Protein AF-A0A838J5J8-F1 (afdb_monomer_lite)

Secondary structure (DSSP, 8-state):
------EEEHHHHHHHHT--HHHHHHHHHHHHHTT-S-EEEETTEEEEEEEEGGGHHHHHHHHT-

Radius of gyration: 11.31 Å; chains: 1; bounding box: 24×34×30 Å

Structure (mmCIF, N/CA/C/O backbone):
data_AF-A0A838J5J8-F1
#
_entry.id   AF-A0A838J5J8-F1
#
loop_
_atom_site.group_PDB
_atom_site.id
_atom_site.type_symbol
_atom_site.label_atom_id
_atom_site.label_alt_id
_atom_site.label_comp_id
_atom_site.label_a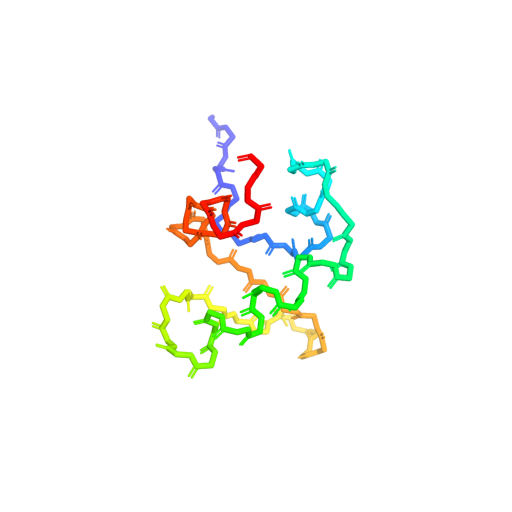sym_id
_atom_site.label_entity_id
_atom_site.label_seq_id
_atom_site.pdbx_PDB_ins_code
_atom_site.Cartn_x
_atom_site.Cartn_y
_atom_site.Cartn_z
_atom_site.occupancy
_atom_site.B_iso_or_equiv
_atom_site.auth_seq_id
_atom_site.auth_comp_id
_atom_site.auth_asym_id
_atom_site.auth_atom_id
_atom_site.pdbx_PDB_model_num
ATOM 1 N N . MET A 1 1 ? -3.744 26.133 5.234 1.00 43.25 1 MET A N 1
ATOM 2 C CA . MET A 1 1 ? -3.636 25.111 4.173 1.00 43.25 1 MET A CA 1
ATOM 3 C C . MET A 1 1 ? -3.685 23.767 4.875 1.00 43.25 1 MET A C 1
ATOM 5 O O . MET A 1 1 ? -2.958 23.647 5.852 1.00 43.25 1 MET A O 1
ATOM 9 N N . PRO A 1 2 ? -4.580 22.832 4.523 1.00 53.72 2 PRO A N 1
ATOM 10 C CA . PRO A 1 2 ? -4.568 21.521 5.162 1.00 53.72 2 PRO A CA 1
ATOM 11 C C . PRO A 1 2 ? -3.246 20.831 4.811 1.00 53.72 2 PRO A C 1
ATOM 13 O O . PRO A 1 2 ? -2.892 20.749 3.638 1.00 53.72 2 PRO A O 1
ATOM 16 N N . GLU A 1 3 ? -2.489 20.420 5.825 1.00 56.72 3 GLU A N 1
ATOM 17 C CA . GLU A 1 3 ? -1.268 19.639 5.644 1.00 56.72 3 GLU A CA 1
ATOM 18 C C . GLU A 1 3 ? -1.646 18.333 4.935 1.00 56.72 3 GLU A C 1
ATOM 20 O O . GLU A 1 3 ? -2.465 17.556 5.432 1.00 56.72 3 GLU A O 1
ATOM 25 N N . GLU A 1 4 ? -1.120 18.113 3.729 1.00 67.31 4 GLU A N 1
ATOM 26 C CA . GLU A 1 4 ? -1.344 16.859 3.017 1.00 67.31 4 GLU A CA 1
ATOM 27 C C . GLU A 1 4 ? -0.750 15.712 3.831 1.00 67.31 4 GLU A C 1
ATOM 29 O O . GLU A 1 4 ? 0.465 15.626 4.019 1.00 67.31 4 GLU A O 1
ATOM 34 N N . LYS A 1 5 ? -1.617 14.811 4.294 1.00 82.50 5 LYS A N 1
ATOM 35 C CA . LYS A 1 5 ? -1.211 13.572 4.951 1.00 82.50 5 LYS A CA 1
ATOM 36 C C . LYS A 1 5 ? -0.210 12.825 4.061 1.00 82.50 5 LYS A C 1
ATOM 38 O O . LYS A 1 5 ? -0.518 12.485 2.927 1.00 82.50 5 LYS A O 1
ATOM 43 N N . GLU A 1 6 ? 0.987 12.546 4.568 1.00 91.12 6 GLU A N 1
ATOM 44 C CA . GLU A 1 6 ? 2.027 11.881 3.764 1.00 91.12 6 GLU A CA 1
ATOM 45 C C . GLU A 1 6 ? 1.950 10.353 3.792 1.00 91.12 6 GLU A C 1
ATOM 47 O O . GLU A 1 6 ? 2.488 9.689 2.908 1.00 91.12 6 GLU A O 1
ATOM 52 N N . TRP A 1 7 ? 1.282 9.793 4.800 1.00 93.38 7 TRP A N 1
ATOM 53 C CA . TRP A 1 7 ? 1.233 8.359 5.064 1.00 93.38 7 TRP A CA 1
ATOM 54 C C . TRP A 1 7 ? -0.208 7.886 5.194 1.00 93.38 7 TRP A C 1
ATOM 56 O O . TRP A 1 7 ? -0.968 8.398 6.014 1.00 93.38 7 TRP A O 1
ATOM 66 N N . TYR A 1 8 ? -0.578 6.889 4.402 1.00 92.75 8 TYR A N 1
ATOM 67 C CA . TYR A 1 8 ? -1.937 6.366 4.330 1.00 92.75 8 TYR A CA 1
ATOM 68 C C . TYR A 1 8 ? -1.961 4.902 4.722 1.00 92.75 8 TYR A C 1
ATOM 70 O O . TYR A 1 8 ? -1.088 4.132 4.343 1.00 92.75 8 TYR A O 1
ATOM 78 N N . THR A 1 9 ? -2.973 4.486 5.462 1.00 93.12 9 THR A N 1
ATOM 79 C CA . THR A 1 9 ? -3.191 3.069 5.746 1.00 93.12 9 THR A CA 1
ATOM 80 C C . THR A 1 9 ? -3.729 2.357 4.505 1.00 93.12 9 THR A C 1
ATOM 82 O O . THR A 1 9 ? -4.373 2.963 3.647 1.00 93.12 9 THR A O 1
ATOM 85 N N . ILE A 1 10 ? -3.537 1.036 4.434 1.00 92.12 10 ILE A N 1
ATOM 86 C CA . ILE A 1 10 ? -4.141 0.208 3.373 1.00 92.12 10 ILE A CA 1
ATOM 87 C C . ILE A 1 10 ? -5.666 0.417 3.323 1.00 92.12 10 ILE A C 1
ATOM 89 O O . ILE A 1 10 ? -6.255 0.439 2.250 1.00 92.12 10 ILE A O 1
ATOM 93 N N . GLN A 1 11 ? -6.316 0.596 4.475 1.00 91.94 11 GLN A N 1
ATOM 94 C CA . GLN A 1 11 ? -7.764 0.786 4.547 1.00 91.94 11 GLN A CA 1
ATOM 95 C C . GLN A 1 11 ? -8.214 2.126 3.947 1.00 91.94 11 GLN A C 1
ATOM 97 O O . GLN A 1 11 ? -9.214 2.165 3.234 1.00 91.94 11 GLN A O 1
ATOM 102 N N . GLU A 1 12 ? -7.462 3.202 4.182 1.00 92.56 12 GLU A N 1
ATOM 103 C CA . GLU A 1 12 ? -7.728 4.504 3.560 1.00 92.56 12 GLU A CA 1
ATOM 104 C C . GLU A 1 12 ? -7.541 4.444 2.046 1.00 92.56 12 GLU A C 1
ATOM 106 O O . GLU A 1 12 ? -8.412 4.889 1.306 1.00 92.56 12 GLU A O 1
ATOM 111 N N . LEU A 1 13 ? -6.448 3.838 1.579 1.00 92.25 13 LEU A N 1
ATOM 112 C CA . LEU A 1 13 ? -6.200 3.676 0.148 1.00 92.25 13 LEU A CA 1
ATOM 113 C C . LEU A 1 13 ? -7.268 2.806 -0.526 1.00 92.25 13 LEU A C 1
ATOM 115 O O . LEU A 1 13 ? -7.716 3.124 -1.623 1.00 92.25 13 LEU A O 1
ATOM 119 N N . ALA A 1 14 ? -7.729 1.745 0.142 1.00 92.06 14 ALA A N 1
ATOM 120 C CA . ALA A 1 14 ? -8.805 0.895 -0.359 1.00 92.06 14 ALA A CA 1
ATOM 121 C C . ALA A 1 14 ? -10.101 1.696 -0.556 1.00 92.06 14 ALA A C 1
ATOM 123 O O . ALA A 1 14 ? -10.736 1.589 -1.605 1.00 92.06 14 ALA A O 1
ATOM 124 N N . ALA A 1 15 ? -10.447 2.552 0.411 1.00 91.75 15 ALA A N 1
ATOM 125 C CA . ALA A 1 15 ? -11.593 3.449 0.308 1.00 91.75 15 ALA A CA 1
ATOM 126 C C . ALA A 1 15 ? -11.416 4.504 -0.800 1.00 91.75 15 ALA A C 1
ATOM 128 O O . ALA A 1 15 ? -12.355 4.749 -1.551 1.00 91.75 15 ALA A O 1
ATOM 129 N N . MET A 1 16 ? -10.219 5.086 -0.945 1.00 90.38 16 MET A N 1
ATOM 130 C CA . MET A 1 16 ? -9.921 6.074 -1.994 1.00 90.38 16 MET A CA 1
ATOM 131 C C . MET A 1 16 ? -10.011 5.493 -3.404 1.00 90.38 16 MET A C 1
ATOM 133 O O . MET A 1 16 ? -10.469 6.166 -4.321 1.00 90.38 16 MET A O 1
ATOM 137 N N . PHE A 1 17 ? -9.556 4.256 -3.583 1.00 90.56 17 PHE A N 1
ATOM 138 C CA . PHE A 1 17 ? -9.537 3.589 -4.882 1.00 90.56 17 PHE A CA 1
ATOM 139 C C . PHE A 1 17 ? -10.835 2.833 -5.185 1.00 90.56 17 PHE A C 1
ATOM 141 O O . PHE A 1 17 ? -11.003 2.339 -6.294 1.00 90.56 17 PHE A O 1
ATOM 148 N N . GLY A 1 18 ? -11.742 2.696 -4.211 1.00 91.38 18 GLY A N 1
ATOM 149 C CA . GLY A 1 18 ? -12.949 1.883 -4.367 1.00 91.38 18 GLY A CA 1
ATOM 150 C C . GLY A 1 18 ? -12.650 0.391 -4.567 1.00 91.38 18 GLY A C 1
ATOM 151 O O . GLY A 1 18 ? -13.424 -0.316 -5.207 1.00 91.38 18 GLY A O 1
ATOM 152 N N . VAL A 1 19 ? -11.523 -0.097 -4.038 1.00 90.75 19 VAL A N 1
ATOM 153 C CA . VAL A 1 19 ? -11.093 -1.501 -4.148 1.00 90.75 19 VAL A CA 1
ATOM 154 C C . VAL A 1 19 ? -11.171 -2.206 -2.799 1.00 90.75 19 VAL A C 1
ATOM 156 O O . VAL A 1 19 ? -11.154 -1.581 -1.741 1.00 90.75 19 VAL A O 1
ATOM 159 N N . SER A 1 20 ? -11.226 -3.539 -2.808 1.00 92.25 20 SER A N 1
ATOM 160 C CA . SER A 1 20 ? -11.238 -4.299 -1.559 1.00 92.25 20 SER A CA 1
ATOM 161 C C . SER A 1 20 ? -9.883 -4.239 -0.847 1.00 92.25 20 SER A C 1
ATOM 163 O O . SER A 1 20 ? -8.823 -4.324 -1.473 1.00 92.25 20 SER A O 1
ATOM 165 N N . TYR A 1 21 ? -9.923 -4.170 0.487 1.00 91.56 21 TYR A N 1
ATOM 166 C CA . TYR A 1 21 ? -8.726 -4.220 1.332 1.00 91.56 21 TYR A CA 1
ATOM 167 C C . TYR A 1 21 ? -7.843 -5.433 1.005 1.00 91.56 21 TYR A C 1
ATOM 169 O O . TYR A 1 21 ? -6.628 -5.301 0.905 1.00 91.56 21 TYR A O 1
ATOM 177 N N . SER A 1 22 ? -8.447 -6.609 0.795 1.00 91.50 22 SER A N 1
ATOM 178 C CA . SER A 1 22 ? -7.717 -7.844 0.490 1.00 91.50 22 SER A CA 1
ATOM 179 C C . SER A 1 22 ? -6.959 -7.770 -0.835 1.00 91.50 22 SER A C 1
ATOM 181 O O . SER A 1 22 ? -5.801 -8.181 -0.880 1.00 91.50 22 SER A O 1
ATOM 183 N N . LYS A 1 23 ? -7.577 -7.211 -1.890 1.00 90.00 23 LYS A N 1
ATOM 184 C CA . LYS A 1 23 ? -6.912 -7.005 -3.186 1.00 90.00 23 LYS A CA 1
ATOM 185 C C . LYS A 1 23 ? -5.729 -6.057 -3.014 1.00 90.00 23 LYS A C 1
ATOM 187 O O . LYS A 1 23 ? -4.607 -6.390 -3.374 1.00 90.00 23 LYS A O 1
ATOM 192 N N . LEU A 1 24 ? -5.974 -4.913 -2.380 1.00 91.62 24 LEU A N 1
ATOM 193 C CA . LEU A 1 24 ? -4.962 -3.884 -2.196 1.00 91.62 24 LEU A CA 1
ATOM 194 C C . LEU A 1 24 ? -3.785 -4.358 -1.335 1.00 91.62 24 LEU A C 1
ATOM 196 O O . LEU A 1 24 ? -2.634 -4.079 -1.650 1.00 91.62 24 LEU A O 1
ATOM 200 N N . ARG A 1 25 ? -4.060 -5.114 -0.269 1.00 91.81 25 ARG A N 1
ATOM 201 C CA . ARG A 1 25 ? -3.030 -5.703 0.592 1.00 91.81 25 ARG A CA 1
ATOM 202 C C . ARG A 1 25 ? -2.135 -6.679 -0.172 1.00 91.81 25 ARG A C 1
ATOM 204 O O . ARG A 1 25 ? -0.935 -6.702 0.084 1.00 91.81 25 ARG A O 1
ATOM 211 N N . GLY A 1 26 ? -2.701 -7.471 -1.084 1.00 91.69 26 GLY A N 1
ATOM 212 C CA . GLY A 1 26 ? -1.933 -8.364 -1.955 1.00 91.69 26 GLY A CA 1
ATOM 213 C C . GLY A 1 26 ? -0.941 -7.593 -2.826 1.00 91.69 26 GLY A C 1
ATOM 214 O O . GLY A 1 26 ? 0.254 -7.878 -2.786 1.00 91.69 26 GLY A O 1
ATOM 215 N N . GLU A 1 27 ? -1.426 -6.563 -3.522 1.00 91.69 27 GLU A N 1
ATOM 216 C CA . GLU A 1 27 ? -0.602 -5.714 -4.394 1.00 91.69 27 GLU A CA 1
ATOM 217 C C . GLU A 1 27 ? 0.481 -4.959 -3.617 1.00 91.69 27 GLU A C 1
ATOM 219 O O . GLU A 1 27 ? 1.647 -4.952 -4.002 1.00 91.69 27 GLU A O 1
ATOM 224 N N . ILE A 1 28 ? 0.128 -4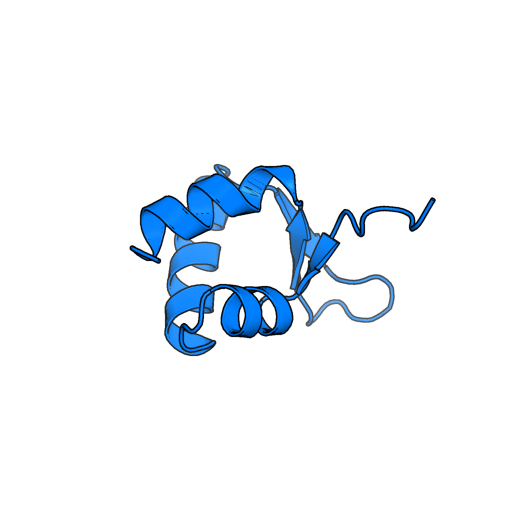.370 -2.472 1.00 92.06 28 ILE A N 1
ATOM 225 C CA . ILE A 1 28 ? 1.081 -3.656 -1.614 1.00 92.06 28 ILE A CA 1
ATOM 226 C C . ILE A 1 28 ? 2.175 -4.599 -1.120 1.00 92.06 28 ILE A C 1
ATOM 228 O O . ILE A 1 28 ? 3.346 -4.241 -1.182 1.00 92.06 28 ILE A O 1
ATOM 232 N N . ASN A 1 29 ? 1.830 -5.809 -0.674 1.00 91.81 29 ASN A N 1
ATOM 233 C CA . ASN A 1 29 ? 2.832 -6.785 -0.252 1.00 91.81 29 ASN A CA 1
ATOM 234 C C . ASN A 1 29 ? 3.756 -7.189 -1.409 1.00 91.81 29 ASN A C 1
ATOM 236 O O . ASN A 1 29 ? 4.964 -7.291 -1.203 1.00 91.81 29 ASN A O 1
ATOM 240 N N . ALA A 1 30 ? 3.216 -7.388 -2.616 1.00 91.94 30 ALA A N 1
ATOM 241 C CA . ALA A 1 30 ? 4.013 -7.711 -3.795 1.00 91.94 30 ALA A CA 1
ATOM 242 C C . ALA A 1 30 ? 4.992 -6.577 -4.143 1.00 91.94 30 ALA A C 1
ATOM 244 O O . ALA A 1 30 ? 6.185 -6.829 -4.298 1.00 91.94 30 ALA A O 1
ATOM 245 N N . LEU A 1 31 ? 4.511 -5.330 -4.181 1.00 92.06 31 LEU A N 1
ATOM 246 C CA . LEU A 1 31 ? 5.311 -4.139 -4.481 1.00 92.06 31 LEU A CA 1
ATOM 247 C C . LEU A 1 31 ? 6.341 -3.818 -3.387 1.00 92.06 31 LEU A C 1
ATOM 249 O O . LEU A 1 31 ? 7.454 -3.385 -3.692 1.00 92.06 31 LEU A O 1
ATOM 253 N N . ALA A 1 32 ? 5.993 -4.028 -2.116 1.00 91.69 32 ALA A N 1
ATOM 254 C CA . ALA A 1 32 ? 6.903 -3.833 -0.991 1.00 91.69 32 ALA A CA 1
ATOM 255 C C . ALA A 1 32 ? 8.024 -4.880 -0.996 1.00 91.69 32 ALA A C 1
ATOM 257 O O . ALA A 1 32 ? 9.175 -4.538 -0.746 1.00 91.69 32 ALA A O 1
ATOM 258 N N . ASN A 1 33 ? 7.715 -6.134 -1.345 1.00 91.69 33 ASN A N 1
ATOM 259 C CA . ASN A 1 33 ? 8.703 -7.214 -1.418 1.00 91.69 33 ASN A CA 1
ATOM 260 C C . ASN A 1 33 ? 9.790 -6.957 -2.479 1.00 91.69 33 ASN A C 1
ATOM 262 O O . ASN A 1 33 ? 10.930 -7.381 -2.315 1.00 91.69 33 ASN A O 1
ATOM 266 N N . ILE A 1 34 ? 9.457 -6.226 -3.546 1.00 92.75 34 ILE A N 1
ATOM 267 C CA . ILE A 1 34 ? 10.413 -5.794 -4.579 1.00 92.75 34 ILE A CA 1
ATOM 268 C C . ILE A 1 34 ? 10.962 -4.374 -4.348 1.00 92.75 34 ILE A C 1
ATOM 270 O O . ILE A 1 34 ? 11.616 -3.826 -5.230 1.00 92.7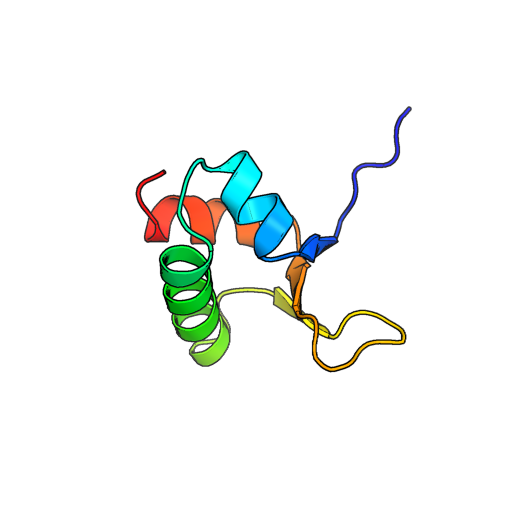5 34 ILE A O 1
ATOM 274 N N . ASN A 1 35 ? 10.721 -3.774 -3.174 1.00 91.06 35 ASN A N 1
ATOM 275 C CA . ASN A 1 35 ? 11.178 -2.431 -2.783 1.00 91.06 35 ASN A CA 1
ATOM 276 C C . ASN A 1 35 ? 10.765 -1.292 -3.742 1.00 91.06 35 ASN A C 1
ATOM 278 O O . ASN A 1 35 ? 11.453 -0.278 -3.840 1.00 91.06 35 ASN A O 1
ATOM 282 N N . VAL A 1 36 ? 9.636 -1.434 -4.444 1.00 92.50 36 VAL A N 1
ATOM 283 C CA . VAL A 1 36 ? 9.126 -0.411 -5.381 1.00 92.50 36 VAL A CA 1
ATOM 284 C C . VAL A 1 36 ? 8.324 0.678 -4.662 1.00 92.50 36 VAL A C 1
ATOM 286 O O . VAL A 1 36 ? 8.222 1.805 -5.146 1.00 92.50 36 VAL A O 1
ATOM 289 N N . ILE A 1 37 ? 7.767 0.366 -3.491 1.00 94.12 37 ILE A N 1
ATOM 290 C CA . ILE A 1 37 ? 6.975 1.299 -2.685 1.00 94.12 37 ILE A CA 1
ATOM 291 C C . ILE A 1 37 ? 7.592 1.525 -1.307 1.00 94.12 37 ILE A C 1
ATOM 293 O O . ILE A 1 37 ? 8.270 0.661 -0.753 1.00 94.12 37 ILE A O 1
ATOM 297 N N . LYS A 1 38 ? 7.305 2.689 -0.723 1.00 93.50 38 LYS A N 1
ATOM 298 C CA . LYS A 1 38 ? 7.696 3.048 0.638 1.00 93.50 38 LYS A CA 1
ATOM 299 C C . LYS A 1 38 ? 6.578 2.661 1.598 1.00 93.50 38 LYS A C 1
ATOM 301 O O . LYS A 1 38 ? 5.497 3.255 1.577 1.00 93.50 38 LYS A O 1
ATOM 306 N N . VAL A 1 39 ? 6.868 1.690 2.455 1.00 93.44 39 VAL A N 1
ATOM 307 C CA . VAL A 1 39 ? 5.986 1.258 3.541 1.00 93.44 39 VAL A CA 1
ATOM 308 C C . VAL A 1 39 ? 6.677 1.449 4.883 1.00 93.44 39 VAL A C 1
ATOM 310 O O . VAL A 1 39 ? 7.892 1.295 4.997 1.00 93.44 39 VAL A O 1
ATOM 313 N N . ARG A 1 40 ? 5.903 1.774 5.914 1.00 91.94 40 ARG A N 1
ATOM 314 C CA . ARG A 1 40 ? 6.373 1.791 7.301 1.00 91.94 40 ARG A CA 1
ATOM 315 C C . ARG A 1 40 ? 5.324 1.187 8.216 1.00 91.94 40 ARG A C 1
ATOM 317 O O . ARG A 1 40 ? 4.141 1.172 7.887 1.00 91.94 40 ARG A O 1
ATOM 324 N N . SER A 1 41 ? 5.743 0.741 9.390 1.00 90.50 41 SER A N 1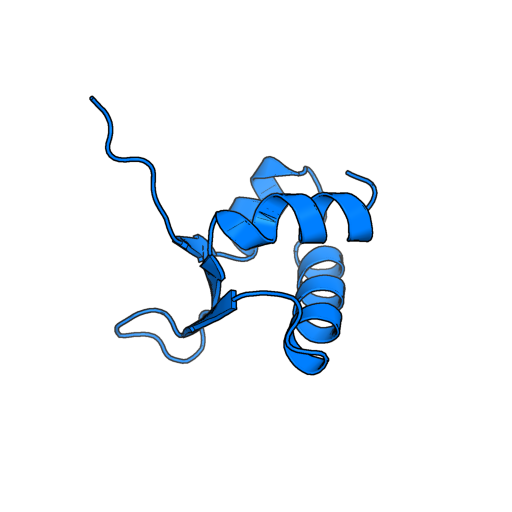
ATOM 325 C CA . SER A 1 41 ? 4.799 0.465 10.467 1.00 90.50 41 SER A CA 1
ATOM 326 C C . SER A 1 41 ? 4.306 1.769 11.092 1.00 90.50 41 SER A C 1
ATOM 328 O O . SER A 1 41 ? 5.078 2.714 11.262 1.00 90.50 41 SER A O 1
ATOM 330 N N . GLN A 1 42 ? 3.033 1.808 11.467 1.00 87.94 42 GLN A N 1
ATOM 331 C CA . GLN A 1 42 ? 2.440 2.945 12.151 1.00 87.94 42 GLN A CA 1
ATOM 332 C C . GLN A 1 42 ? 3.113 3.164 13.520 1.00 87.94 42 GLN A C 1
ATOM 334 O O . GLN A 1 42 ? 3.317 2.196 14.268 1.00 87.94 42 GLN A O 1
ATOM 339 N N . PRO A 1 43 ? 3.434 4.416 13.898 1.00 80.44 43 PRO A N 1
ATOM 340 C CA . PRO A 1 43 ? 3.945 4.723 15.230 1.00 80.44 43 PRO A CA 1
ATOM 341 C C . PRO A 1 43 ? 2.977 4.230 16.314 1.00 80.44 43 PRO A C 1
ATOM 343 O O . PRO A 1 43 ? 1.796 4.562 16.299 1.00 80.44 43 PRO A O 1
ATOM 346 N N . GLY A 1 44 ? 3.461 3.402 17.244 1.00 84.69 44 GLY A N 1
ATOM 347 C CA . GLY A 1 44 ? 2.638 2.820 18.313 1.00 84.69 44 GLY A CA 1
ATOM 348 C C . GLY A 1 44 ? 1.830 1.576 17.922 1.00 84.69 44 GLY A C 1
ATOM 349 O O . GLY A 1 44 ? 1.295 0.911 18.806 1.00 84.69 44 GLY A O 1
ATOM 350 N N . ASN A 1 45 ? 1.786 1.195 16.639 1.00 85.06 45 ASN A N 1
ATOM 351 C CA . ASN A 1 45 ? 1.138 -0.038 16.196 1.00 85.06 45 ASN A CA 1
ATOM 352 C C . ASN A 1 45 ? 1.911 -0.720 15.060 1.00 85.06 45 ASN A C 1
ATOM 354 O O . ASN A 1 45 ? 1.635 -0.531 13.876 1.00 85.06 45 ASN A O 1
ATOM 358 N N . GLN A 1 46 ? 2.841 -1.602 15.435 1.00 82.25 46 GLN A N 1
ATOM 359 C CA . GLN A 1 46 ? 3.696 -2.322 14.484 1.00 82.25 46 GLN A CA 1
ATOM 360 C C . GLN A 1 46 ? 2.922 -3.215 13.496 1.00 82.25 46 GLN A C 1
ATOM 362 O O . GLN A 1 46 ? 3.462 -3.581 12.453 1.00 82.25 46 GLN A O 1
ATOM 367 N N . LYS A 1 47 ? 1.660 -3.554 13.802 1.00 84.62 47 LYS A N 1
ATOM 368 C CA . LYS A 1 47 ? 0.800 -4.391 12.951 1.00 84.62 47 LYS A CA 1
ATOM 369 C C . LYS A 1 47 ? 0.119 -3.613 11.826 1.00 84.62 47 LYS A C 1
ATOM 371 O O . LYS A 1 47 ? -0.361 -4.234 10.880 1.00 84.62 47 LYS A O 1
ATOM 376 N N . VAL A 1 48 ? 0.043 -2.287 11.928 1.00 86.31 48 VAL A N 1
ATOM 377 C CA . VAL A 1 48 ? -0.571 -1.438 10.906 1.00 86.31 48 VAL A CA 1
ATOM 378 C C . VAL A 1 48 ? 0.525 -0.916 9.994 1.00 86.31 48 VAL A C 1
ATOM 380 O O . VAL A 1 48 ? 1.483 -0.303 10.455 1.00 86.31 48 VAL A O 1
ATOM 383 N N . GLN A 1 49 ? 0.384 -1.175 8.697 1.00 89.38 49 GLN A N 1
ATOM 384 C CA . GLN A 1 49 ? 1.279 -0.643 7.678 1.00 89.38 49 GLN A CA 1
ATOM 385 C C . GLN A 1 49 ? 0.696 0.633 7.075 1.00 89.38 49 GLN A C 1
ATOM 387 O O . GLN A 1 49 ? -0.493 0.700 6.745 1.00 89.38 49 GLN A O 1
ATOM 392 N N . GLU A 1 50 ? 1.562 1.622 6.912 1.00 93.19 50 GLU A N 1
ATOM 393 C CA . GLU A 1 50 ? 1.293 2.875 6.229 1.00 93.19 50 GLU A CA 1
ATOM 394 C C . GLU A 1 50 ? 2.138 2.960 4.955 1.00 93.19 50 GLU A C 1
ATOM 396 O O . GLU A 1 50 ? 3.287 2.521 4.913 1.00 93.19 50 GLU A O 1
ATOM 401 N N . ILE A 1 51 ? 1.553 3.545 3.921 1.00 94.44 51 ILE A N 1
ATOM 402 C CA . ILE A 1 51 ? 2.091 3.703 2.581 1.00 94.44 51 ILE A CA 1
ATOM 403 C C . ILE A 1 51 ? 2.353 5.186 2.365 1.00 94.44 51 ILE A C 1
ATOM 405 O O . ILE A 1 51 ? 1.478 6.017 2.621 1.00 94.44 51 ILE A O 1
ATOM 409 N N . HIS A 1 52 ? 3.536 5.519 1.865 1.00 95.06 52 HIS A N 1
ATOM 410 C CA . HIS A 1 52 ? 3.869 6.899 1.542 1.00 95.06 52 HIS A CA 1
ATOM 411 C C . HIS A 1 52 ? 3.089 7.404 0.320 1.00 95.06 52 HIS A C 1
ATOM 413 O O . HIS A 1 52 ? 2.885 6.662 -0.645 1.00 95.06 52 HIS A O 1
ATOM 419 N N . LYS A 1 53 ? 2.732 8.691 0.299 1.00 93.81 53 LYS A N 1
ATOM 420 C CA . LYS A 1 53 ? 1.982 9.320 -0.800 1.00 93.81 53 LYS A CA 1
ATOM 421 C C . LYS A 1 53 ? 2.630 9.147 -2.176 1.00 93.81 53 LYS A C 1
ATOM 423 O O . LYS A 1 53 ? 1.936 8.944 -3.164 1.00 93.81 53 LYS A O 1
ATOM 428 N N . GLU A 1 54 ? 3.960 9.127 -2.236 1.00 93.12 54 GLU A N 1
ATOM 429 C CA . GLU A 1 54 ? 4.718 8.904 -3.480 1.00 93.12 54 GLU A CA 1
ATOM 430 C C . GLU A 1 54 ? 4.497 7.512 -4.089 1.00 93.12 54 GLU A C 1
ATOM 432 O O . GLU A 1 54 ? 4.707 7.312 -5.280 1.00 93.12 54 GLU A O 1
ATOM 437 N N . SER A 1 55 ? 4.079 6.536 -3.284 1.00 93.94 55 SER A N 1
ATOM 438 C CA . SE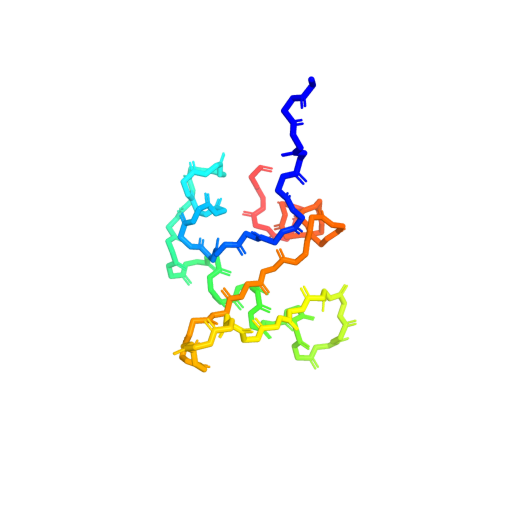R A 1 55 ? 3.814 5.168 -3.730 1.00 93.94 55 SER A CA 1
ATOM 439 C C . SER A 1 55 ? 2.375 4.950 -4.202 1.00 93.94 55 SER A C 1
ATOM 441 O O . SER A 1 55 ? 2.096 3.946 -4.854 1.00 93.94 55 SER A O 1
ATOM 443 N N . ILE A 1 56 ? 1.465 5.888 -3.921 1.00 92.25 56 ILE A N 1
ATOM 444 C CA . ILE A 1 56 ? 0.045 5.811 -4.303 1.00 92.25 56 ILE A CA 1
ATOM 445 C C . ILE A 1 56 ? -0.140 5.658 -5.821 1.00 92.25 56 ILE A C 1
ATOM 447 O O . ILE A 1 56 ? -0.900 4.770 -6.209 1.00 92.25 56 ILE A O 1
ATOM 451 N N . PRO A 1 57 ? 0.544 6.427 -6.699 1.00 91.62 57 PRO A N 1
ATOM 452 C CA . PRO A 1 57 ? 0.377 6.278 -8.147 1.00 91.62 57 PRO A CA 1
ATOM 453 C C . PRO A 1 57 ? 0.766 4.884 -8.654 1.00 91.62 57 PRO A C 1
ATOM 455 O O . PRO A 1 57 ? 0.077 4.326 -9.504 1.00 91.62 57 PRO A O 1
ATOM 458 N N . LEU A 1 58 ? 1.826 4.296 -8.090 1.00 92.00 58 LEU A N 1
ATOM 459 C CA . LEU A 1 58 ? 2.301 2.957 -8.453 1.00 92.00 58 LEU A CA 1
ATOM 460 C C . LEU A 1 58 ? 1.295 1.879 -8.042 1.00 92.00 58 LEU A C 1
ATOM 462 O O . LEU A 1 58 ? 0.999 0.969 -8.812 1.00 92.00 58 LEU A O 1
ATOM 466 N N . ILE A 1 59 ? 0.717 2.008 -6.847 1.00 91.00 59 ILE A N 1
ATOM 467 C CA . ILE A 1 59 ? -0.312 1.082 -6.359 1.00 91.00 59 ILE A CA 1
ATOM 468 C C . ILE A 1 59 ? -1.593 1.219 -7.186 1.00 91.00 59 ILE A C 1
ATOM 470 O O . ILE A 1 59 ? -2.221 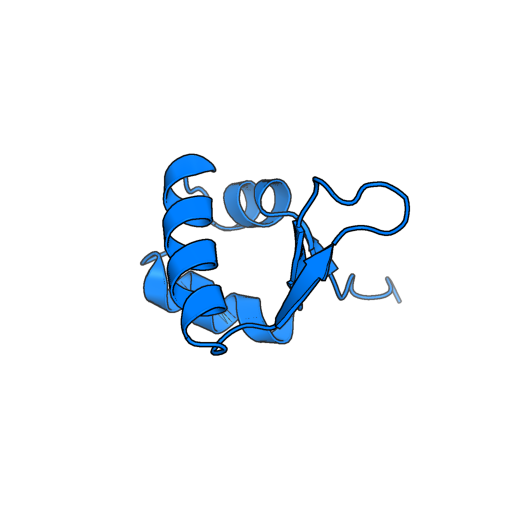0.215 -7.523 1.00 91.00 59 ILE A O 1
ATOM 474 N N . LYS A 1 60 ? -1.976 2.444 -7.556 1.00 89.94 60 LYS A N 1
ATOM 475 C CA . LYS A 1 60 ? -3.125 2.693 -8.430 1.00 89.94 60 LYS A CA 1
ATOM 476 C C . LYS A 1 60 ? -2.940 2.013 -9.793 1.00 89.94 60 LYS A C 1
ATOM 478 O O . LYS A 1 60 ? -3.820 1.281 -10.238 1.00 89.94 60 LYS A O 1
ATOM 483 N N . GLN A 1 61 ? -1.755 2.155 -10.389 1.00 89.25 61 GLN A N 1
ATOM 484 C CA . GLN A 1 61 ? -1.401 1.489 -11.644 1.00 89.25 61 GLN A CA 1
ATOM 485 C C . GLN A 1 61 ? -1.440 -0.044 -11.527 1.00 89.25 61 GLN A C 1
ATOM 487 O O . GLN A 1 61 ? -1.980 -0.703 -12.412 1.00 89.25 61 GLN A O 1
ATOM 492 N N . ALA A 1 62 ? -0.916 -0.613 -10.436 1.00 85.88 62 ALA A N 1
ATOM 493 C CA . ALA A 1 62 ? -0.922 -2.060 -10.203 1.00 85.88 62 ALA A CA 1
ATOM 494 C C . ALA A 1 62 ? -2.335 -2.624 -9.959 1.00 85.88 62 ALA A C 1
ATOM 496 O O . ALA A 1 62 ? -2.664 -3.723 -10.396 1.00 85.88 62 ALA A O 1
ATOM 497 N N . THR A 1 63 ? -3.201 -1.862 -9.286 1.00 83.31 63 THR A N 1
ATOM 498 C CA . THR A 1 63 ? -4.555 -2.308 -8.911 1.00 83.31 63 THR A CA 1
ATOM 499 C C . THR A 1 63 ? -5.602 -2.131 -10.012 1.00 83.31 63 THR A C 1
ATOM 501 O O . THR A 1 63 ? -6.692 -2.713 -9.897 1.00 83.31 63 THR A O 1
ATOM 504 N N . GLY A 1 64 ? -5.275 -1.376 -11.068 1.00 77.19 64 GLY A N 1
ATOM 505 C CA . GLY A 1 64 ? -6.170 -1.050 -12.180 1.00 77.19 64 GLY A CA 1
ATOM 506 C C . GLY A 1 64 ? -7.318 -0.110 -11.795 1.00 77.19 64 GLY A C 1
ATOM 507 O O . GLY A 1 64 ? -8.386 -0.203 -12.397 1.00 77.19 64 GLY A O 1
ATOM 508 N N . ALA A 1 65 ? -7.118 0.714 -10.759 1.00 63.53 65 ALA A N 1
ATOM 509 C CA . ALA A 1 65 ? -8.085 1.685 -10.234 1.00 63.53 65 ALA A CA 1
ATOM 510 C C . ALA A 1 65 ? -7.834 3.115 -10.747 1.00 63.53 65 ALA A C 1
ATOM 512 O O . ALA A 1 65 ? -6.750 3.380 -11.314 1.00 63.53 65 ALA A O 1
#

pLDDT: mean 87.89, std 9.88, range [43.25, 95.06]

Foldseek 3Di:
DPDPDFKAWLVRLCVVLVHDSVLLVVLCVVCVVVPNWDWDADVPGNPTIITGPVCSVVSCVSSVD

Sequence (65 aa):
MPEEKEWYTIQELAAMFGVSYSKLRGEINALANINVIKVRSQPGNQKVQEIHKESIPLIKQATGA